Protein AF-A0A0B1SWD9-F1 (afdb_monomer_lite)

Organism: Oesophagostomum dentatum (NCBI:txid61180)

Radius of gyration: 16.49 Å; chains: 1; bounding box: 32×40×42 Å

Structure (mmCIF, N/CA/C/O backbone):
data_AF-A0A0B1SWD9-F1
#
_entry.id   AF-A0A0B1SWD9-F1
#
loop_
_atom_site.group_PDB
_atom_site.id
_atom_site.type_symbol
_atom_site.label_atom_id
_atom_site.label_alt_id
_atom_site.label_comp_id
_atom_site.label_asym_id
_atom_site.label_entity_id
_atom_site.label_seq_id
_atom_site.pdbx_PDB_ins_code
_atom_site.Cartn_x
_atom_site.Cartn_y
_atom_site.Cartn_z
_atom_site.occupancy
_atom_site.B_iso_or_equiv
_atom_site.auth_seq_id
_atom_site.auth_comp_id
_atom_site.auth_asym_id
_atom_site.auth_atom_id
_atom_site.pdbx_PDB_model_num
ATOM 1 N N . MET A 1 1 ? -9.638 11.234 1.337 1.00 44.31 1 MET A N 1
ATOM 2 C CA . MET A 1 1 ? -8.261 11.770 1.473 1.00 44.31 1 MET A CA 1
ATOM 3 C C . MET A 1 1 ? -7.238 10.636 1.515 1.00 44.31 1 MET A C 1
ATOM 5 O O . MET A 1 1 ? -6.329 10.667 0.697 1.00 44.31 1 MET A O 1
ATOM 9 N N . VAL A 1 2 ? -7.447 9.601 2.345 1.00 53.38 2 VAL A N 1
ATOM 10 C CA . VAL A 1 2 ? -6.667 8.339 2.326 1.00 53.38 2 VAL A CA 1
ATOM 11 C C . VAL A 1 2 ? -6.693 7.649 0.950 1.00 53.38 2 VAL A C 1
ATOM 13 O O . VAL A 1 2 ? -5.666 7.173 0.476 1.00 53.38 2 VAL A O 1
ATOM 16 N N . ASP A 1 3 ? -7.839 7.671 0.260 1.00 59.59 3 ASP A N 1
ATOM 17 C CA . ASP A 1 3 ? -8.039 6.846 -0.944 1.00 59.59 3 ASP A CA 1
ATOM 18 C C . ASP A 1 3 ? -7.159 7.164 -2.150 1.00 59.59 3 ASP A C 1
ATOM 20 O O . ASP A 1 3 ? -6.858 6.267 -2.931 1.00 59.59 3 ASP A O 1
ATOM 24 N N . THR A 1 4 ? -6.731 8.414 -2.330 1.00 66.94 4 THR A N 1
ATOM 25 C CA . THR A 1 4 ? -5.945 8.772 -3.522 1.00 66.94 4 THR A CA 1
ATOM 26 C C . THR A 1 4 ? -4.471 8.934 -3.191 1.00 66.94 4 THR A C 1
ATOM 28 O O . THR A 1 4 ? -3.627 8.437 -3.927 1.00 66.94 4 THR A O 1
ATOM 31 N N . HIS A 1 5 ? -4.137 9.611 -2.091 1.00 78.94 5 HIS A N 1
ATOM 32 C CA . HIS A 1 5 ? -2.748 9.949 -1.785 1.00 78.94 5 HIS A CA 1
ATOM 33 C C . HIS A 1 5 ? -1.970 8.732 -1.267 1.00 78.94 5 HIS A C 1
ATOM 35 O O . HIS A 1 5 ? -1.027 8.281 -1.917 1.00 78.94 5 HIS A O 1
ATOM 41 N N . THR A 1 6 ? -2.429 8.139 -0.162 1.00 78.62 6 THR A N 1
ATOM 42 C CA . THR A 1 6 ? -1.805 6.964 0.463 1.00 78.62 6 THR A CA 1
ATOM 43 C C . THR A 1 6 ? -1.752 5.784 -0.497 1.00 78.62 6 THR A C 1
ATOM 45 O O . THR A 1 6 ? -0.726 5.118 -0.619 1.00 78.62 6 THR A O 1
ATOM 48 N N . PHE A 1 7 ? -2.824 5.570 -1.263 1.00 81.81 7 PHE A N 1
ATOM 49 C CA . PHE A 1 7 ? -2.861 4.521 -2.277 1.00 81.81 7 PHE A CA 1
ATOM 50 C C . PHE A 1 7 ? -1.792 4.694 -3.362 1.00 81.81 7 PHE A C 1
ATOM 52 O O . PHE A 1 7 ? -1.118 3.730 -3.728 1.00 81.81 7 PHE A O 1
ATOM 59 N N . LEU A 1 8 ? -1.614 5.908 -3.893 1.00 85.88 8 LEU A N 1
ATOM 60 C CA . LEU A 1 8 ? -0.610 6.158 -4.929 1.00 85.88 8 LEU A CA 1
ATOM 61 C C . LEU A 1 8 ? 0.815 5.991 -4.391 1.00 85.88 8 LEU A C 1
ATOM 63 O O . LEU A 1 8 ? 1.669 5.463 -5.104 1.00 85.88 8 LEU A O 1
ATOM 67 N N . VAL A 1 9 ? 1.054 6.369 -3.135 1.00 87.94 9 VAL A N 1
ATOM 68 C CA . VAL A 1 9 ? 2.338 6.156 -2.455 1.00 87.94 9 VAL A CA 1
ATOM 69 C C . VAL A 1 9 ? 2.598 4.662 -2.243 1.00 87.94 9 VAL A C 1
ATOM 71 O O . VAL A 1 9 ? 3.662 4.175 -2.611 1.00 87.94 9 VAL A O 1
ATOM 74 N N . LEU A 1 10 ? 1.619 3.891 -1.764 1.00 88.62 10 LEU A N 1
ATOM 75 C CA . LEU A 1 10 ? 1.730 2.429 -1.658 1.00 88.62 10 LEU A CA 1
ATOM 76 C C . LEU A 1 10 ? 2.009 1.775 -3.017 1.00 88.62 10 LEU A C 1
ATOM 78 O O . LEU A 1 10 ? 2.848 0.880 -3.132 1.00 88.62 10 LEU A O 1
ATOM 82 N N . ARG A 1 11 ? 1.351 2.252 -4.080 1.00 85.44 11 ARG A N 1
ATOM 83 C CA . ARG A 1 11 ? 1.533 1.736 -5.442 1.00 85.44 11 ARG A CA 1
ATOM 84 C C . ARG A 1 11 ? 2.953 1.948 -5.967 1.00 85.44 11 ARG A C 1
ATOM 86 O O . ARG A 1 11 ? 3.415 1.132 -6.766 1.00 85.44 11 ARG A O 1
ATOM 93 N N . HIS A 1 12 ? 3.639 3.005 -5.530 1.00 89.38 12 HIS A N 1
ATOM 94 C CA . HIS A 1 12 ? 5.054 3.219 -5.835 1.00 89.38 12 HIS A CA 1
ATOM 95 C C . HIS A 1 12 ? 5.903 2.046 -5.331 1.00 89.38 12 HIS A C 1
ATOM 97 O O . HIS A 1 12 ? 6.595 1.409 -6.123 1.00 89.38 12 HIS A O 1
ATOM 103 N N . PHE A 1 13 ? 5.764 1.686 -4.055 1.00 89.44 13 PHE A N 1
ATOM 104 C CA . PHE A 1 13 ? 6.536 0.604 -3.436 1.00 89.44 13 PHE A CA 1
ATOM 105 C C . PHE A 1 13 ? 6.156 -0.785 -3.957 1.00 89.44 13 PHE A C 1
ATOM 107 O O . PHE A 1 13 ? 7.026 -1.607 -4.221 1.00 89.44 13 PHE A O 1
ATOM 114 N N . ILE A 1 14 ? 4.863 -1.048 -4.160 1.00 86.75 14 ILE A N 1
ATOM 115 C CA . ILE A 1 14 ? 4.395 -2.377 -4.584 1.00 86.75 14 ILE A CA 1
ATOM 116 C C . ILE A 1 14 ? 4.703 -2.643 -6.064 1.00 86.75 14 ILE A C 1
ATOM 118 O O . ILE A 1 14 ? 4.946 -3.784 -6.438 1.00 86.75 14 ILE A O 1
ATOM 122 N N . VAL A 1 15 ? 4.665 -1.618 -6.929 1.00 86.12 15 VAL A N 1
ATOM 123 C CA . VAL A 1 15 ? 4.726 -1.822 -8.390 1.00 86.12 15 VAL A CA 1
ATOM 124 C C . VAL A 1 15 ? 5.874 -1.107 -9.079 1.00 86.12 15 VAL A C 1
ATOM 126 O O . VAL A 1 15 ? 6.379 -1.624 -10.068 1.00 86.12 15 VAL A O 1
ATOM 129 N N . VAL A 1 16 ? 6.283 0.086 -8.652 1.00 88.31 16 VAL A N 1
ATOM 130 C CA . VAL A 1 16 ? 7.301 0.852 -9.394 1.00 88.31 16 VAL A CA 1
ATOM 131 C C . VAL A 1 16 ? 8.714 0.389 -9.062 1.00 88.31 16 VAL A C 1
ATOM 133 O O . VAL A 1 16 ? 9.541 0.339 -9.982 1.00 88.31 16 VAL A O 1
ATOM 136 N N . GLU A 1 17 ? 8.980 0.058 -7.795 1.00 86.06 17 GLU A N 1
ATOM 137 C CA . GLU A 1 17 ? 10.292 -0.418 -7.336 1.00 86.06 17 GLU A CA 1
ATOM 138 C C . GLU A 1 17 ? 10.657 -1.764 -7.970 1.00 86.06 17 GLU A C 1
ATOM 140 O O . GLU A 1 17 ? 11.767 -1.896 -8.479 1.00 86.06 17 GLU A O 1
ATOM 145 N N . ASN A 1 18 ? 9.710 -2.710 -8.040 1.00 84.38 18 ASN A N 1
ATOM 146 C CA . ASN A 1 18 ? 9.962 -4.041 -8.594 1.00 84.38 18 ASN A CA 1
ATOM 147 C C . ASN A 1 18 ? 8.880 -4.529 -9.579 1.00 84.38 18 ASN A C 1
ATOM 149 O O . ASN A 1 18 ? 8.284 -5.594 -9.443 1.00 84.38 18 ASN A O 1
ATOM 153 N N . ALA A 1 19 ? 8.613 -3.723 -10.615 1.00 85.75 19 ALA A N 1
ATOM 154 C CA . ALA A 1 19 ? 7.552 -3.994 -11.594 1.00 85.75 19 ALA A CA 1
ATOM 155 C C . ALA A 1 19 ? 7.679 -5.367 -12.274 1.00 85.75 19 ALA A C 1
ATOM 157 O O . ALA A 1 19 ? 6.674 -6.032 -12.513 1.00 85.75 19 ALA A O 1
ATOM 158 N N . GLY A 1 20 ? 8.901 -5.779 -12.622 1.00 84.25 20 GLY A N 1
ATOM 159 C CA . GLY A 1 20 ? 9.139 -7.047 -13.311 1.00 84.25 20 GLY A CA 1
ATOM 160 C C . GLY A 1 20 ? 8.706 -8.242 -12.467 1.00 84.25 20 GLY A C 1
ATOM 161 O O . GLY A 1 20 ? 7.941 -9.076 -12.951 1.00 84.25 20 GLY A O 1
ATOM 162 N N . GLU A 1 21 ? 9.132 -8.291 -11.204 1.00 85.81 21 GLU A N 1
ATOM 163 C CA . GLU A 1 21 ? 8.753 -9.345 -10.258 1.00 85.81 21 GLU A CA 1
ATOM 164 C C . GLU A 1 21 ? 7.260 -9.296 -9.932 1.00 85.81 21 GLU A C 1
ATOM 166 O O . GLU A 1 21 ? 6.582 -10.319 -10.031 1.00 85.81 21 GLU A O 1
ATOM 171 N N . PHE A 1 22 ? 6.711 -8.104 -9.671 1.00 88.50 22 PHE A N 1
ATOM 172 C CA . PHE A 1 22 ? 5.282 -7.930 -9.415 1.00 88.50 22 PHE A CA 1
ATOM 173 C C . PHE A 1 22 ? 4.419 -8.491 -10.555 1.00 88.50 22 PHE A C 1
ATOM 175 O O . PHE A 1 22 ? 3.503 -9.279 -10.323 1.00 88.50 22 PHE A O 1
ATOM 182 N N . PHE A 1 23 ? 4.704 -8.129 -11.809 1.00 88.25 23 PHE A N 1
ATOM 183 C CA . PHE A 1 23 ? 3.909 -8.616 -12.939 1.00 88.25 23 PHE A CA 1
ATOM 184 C C . PHE A 1 23 ? 4.204 -10.072 -13.300 1.00 88.25 23 PHE A C 1
ATOM 186 O O . PHE A 1 23 ? 3.301 -10.762 -13.764 1.00 88.25 23 PHE A O 1
ATOM 193 N N . THR A 1 24 ? 5.412 -10.565 -13.034 1.00 88.62 24 THR A N 1
ATOM 194 C CA . THR A 1 24 ? 5.734 -11.996 -13.131 1.00 88.62 24 THR A CA 1
ATOM 195 C C . THR A 1 24 ? 4.859 -12.814 -12.181 1.00 88.62 24 THR A C 1
ATOM 197 O O . THR A 1 24 ? 4.192 -13.750 -12.621 1.00 88.62 24 THR A O 1
ATOM 200 N N . MET A 1 25 ? 4.768 -12.400 -10.915 1.00 88.88 25 MET A N 1
ATOM 201 C CA . MET A 1 25 ? 3.898 -13.013 -9.907 1.00 88.88 25 MET A CA 1
ATOM 202 C C . MET A 1 25 ? 2.420 -12.961 -10.327 1.00 88.88 25 MET A C 1
ATOM 204 O O . MET A 1 25 ? 1.709 -13.960 -10.217 1.00 88.88 25 MET A O 1
ATOM 208 N N . ILE A 1 26 ? 1.938 -11.826 -10.847 1.00 89.31 26 ILE A N 1
ATOM 209 C CA . ILE A 1 26 ? 0.557 -11.721 -11.352 1.00 89.31 26 ILE A CA 1
ATOM 210 C C . ILE A 1 26 ? 0.312 -12.706 -12.504 1.00 89.31 26 ILE A C 1
ATOM 212 O O . ILE A 1 26 ? -0.694 -13.410 -12.494 1.00 89.31 26 ILE A O 1
ATOM 216 N N . LEU A 1 27 ? 1.224 -12.800 -13.477 1.00 89.56 27 LEU A N 1
ATOM 217 C CA . LEU A 1 27 ? 1.081 -13.718 -14.613 1.00 89.56 27 LEU A CA 1
ATOM 218 C C . LEU A 1 27 ? 1.062 -15.189 -14.175 1.00 89.56 27 LEU A C 1
ATOM 220 O O . LEU A 1 27 ? 0.271 -15.962 -14.715 1.00 89.56 27 LEU A O 1
ATOM 224 N N . GLN A 1 28 ? 1.876 -15.562 -13.183 1.00 87.62 28 GLN A N 1
ATOM 225 C CA . GLN A 1 28 ? 1.864 -16.902 -12.585 1.00 87.62 28 GLN A CA 1
ATOM 226 C C . GLN A 1 28 ? 0.497 -17.227 -11.968 1.00 87.62 28 GLN A C 1
ATOM 228 O O . GLN A 1 28 ? -0.095 -18.254 -12.289 1.00 87.62 28 GLN A O 1
ATOM 233 N N . ASN A 1 29 ? -0.052 -16.319 -11.156 1.00 86.69 29 ASN A N 1
ATOM 234 C CA . ASN A 1 29 ? -1.352 -16.517 -10.503 1.00 86.69 29 ASN A CA 1
ATOM 235 C C . ASN A 1 29 ? -2.541 -16.495 -11.482 1.00 86.69 29 ASN A C 1
ATOM 237 O O . ASN A 1 29 ? -3.599 -17.036 -11.180 1.00 86.69 29 ASN A O 1
ATOM 241 N N . MET A 1 30 ? -2.377 -15.902 -12.668 1.00 87.19 30 MET A N 1
ATOM 242 C CA . MET A 1 30 ? -3.385 -15.913 -13.736 1.00 87.19 30 MET A CA 1
ATOM 243 C C . MET A 1 30 ? -3.316 -17.160 -14.636 1.00 87.19 30 MET A C 1
ATOM 245 O O . MET A 1 30 ? -4.065 -17.241 -15.610 1.00 87.19 30 MET A O 1
ATOM 249 N N . GLY A 1 31 ? -2.429 -18.120 -14.348 1.00 86.19 31 GLY A N 1
ATOM 250 C CA . GLY A 1 31 ? -2.291 -19.356 -15.126 1.00 86.19 31 GLY A CA 1
ATOM 251 C C . GLY A 1 31 ? -1.575 -19.174 -16.469 1.00 86.19 31 GLY A C 1
ATOM 252 O O . GLY A 1 31 ? -1.821 -19.929 -17.410 1.00 86.19 31 GLY A O 1
ATOM 253 N N . CYS A 1 32 ? -0.711 -18.160 -16.598 1.00 87.62 32 CYS A N 1
ATOM 254 C CA . CYS A 1 32 ? 0.116 -17.990 -17.792 1.00 87.62 32 CYS A CA 1
ATOM 255 C C . CYS A 1 32 ? 1.089 -19.183 -17.942 1.00 87.62 32 CYS A C 1
ATOM 257 O O . CYS A 1 32 ? 1.664 -19.610 -16.943 1.00 87.62 32 CYS A O 1
ATOM 259 N N . PRO A 1 33 ? 1.317 -19.721 -19.158 1.00 90.00 33 PRO A N 1
ATOM 260 C CA . PRO A 1 33 ? 2.277 -20.805 -19.360 1.00 90.00 33 PRO A CA 1
ATOM 261 C C . PRO A 1 33 ? 3.692 -20.423 -18.905 1.00 90.00 33 PRO A C 1
ATOM 263 O O . PRO A 1 33 ? 4.212 -19.393 -19.333 1.00 90.00 33 PRO A O 1
ATOM 266 N N . GLU A 1 34 ? 4.344 -21.275 -18.108 1.00 88.56 34 GLU A N 1
ATOM 267 C CA . GLU A 1 34 ? 5.641 -20.986 -17.463 1.00 88.56 34 GLU A CA 1
ATOM 268 C C . GLU A 1 34 ? 6.738 -20.519 -18.429 1.00 88.56 34 GLU A C 1
ATOM 270 O O . GLU A 1 34 ? 7.551 -19.663 -18.088 1.00 88.56 34 GLU A O 1
ATOM 275 N N . TRP A 1 35 ? 6.731 -21.021 -19.664 1.00 89.75 35 TRP A N 1
ATOM 276 C CA . TRP A 1 35 ? 7.715 -20.658 -20.685 1.00 89.75 35 TRP A CA 1
ATOM 277 C C . TRP A 1 35 ? 7.555 -19.226 -21.230 1.00 89.75 35 TRP A C 1
ATOM 279 O O . TRP A 1 35 ? 8.514 -18.664 -21.756 1.00 89.75 35 TRP A O 1
ATOM 289 N N . LEU A 1 36 ? 6.369 -18.616 -21.105 1.00 89.25 36 LEU A N 1
ATOM 290 C CA . LEU A 1 36 ? 6.101 -17.236 -21.539 1.00 89.25 36 LEU A CA 1
ATOM 291 C C . LEU A 1 36 ? 6.413 -16.210 -20.453 1.00 89.25 36 LEU A C 1
ATOM 293 O O . LEU A 1 36 ? 6.830 -15.090 -20.755 1.00 89.25 36 LEU A O 1
ATOM 297 N N . ILE A 1 37 ? 6.230 -16.593 -19.193 1.00 89.12 37 ILE A N 1
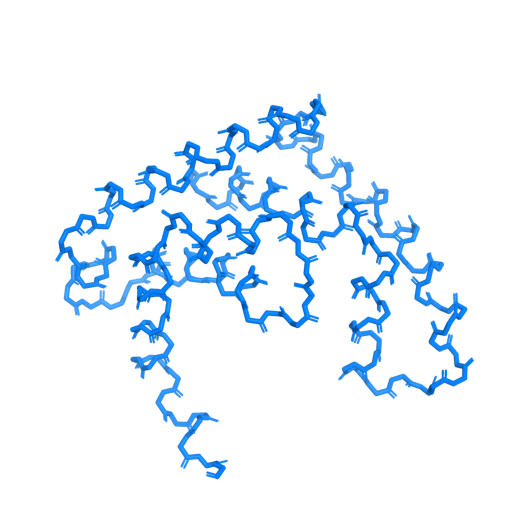ATOM 298 C CA . ILE A 1 37 ? 6.390 -15.738 -18.015 1.00 89.12 37 ILE A CA 1
ATOM 299 C C . ILE A 1 37 ? 7.716 -14.950 -17.995 1.00 89.12 37 ILE A C 1
ATOM 301 O O . ILE A 1 37 ? 7.641 -13.728 -17.836 1.00 89.12 37 ILE A O 1
ATOM 305 N N . PRO A 1 38 ? 8.909 -15.552 -18.208 1.00 87.38 38 PRO A N 1
ATOM 306 C CA . PRO A 1 38 ? 10.176 -14.818 -18.108 1.00 87.38 38 PRO A CA 1
ATOM 307 C C . PRO A 1 38 ? 10.347 -13.732 -19.180 1.00 87.38 38 PRO A C 1
ATOM 309 O O . PRO A 1 38 ? 11.133 -12.806 -18.995 1.00 87.38 38 PRO A O 1
ATOM 312 N N . ILE A 1 39 ? 9.609 -13.815 -20.290 1.00 87.88 39 ILE A N 1
ATOM 313 C CA . ILE A 1 39 ? 9.642 -12.823 -21.372 1.00 87.88 39 ILE A CA 1
ATOM 314 C C . ILE A 1 39 ? 8.526 -11.794 -21.168 1.00 87.88 39 ILE A C 1
ATOM 316 O O . ILE A 1 39 ? 8.755 -10.585 -21.231 1.00 87.88 39 ILE A O 1
ATOM 320 N N . CYS A 1 40 ? 7.306 -12.261 -20.902 1.00 88.12 40 CYS A N 1
ATOM 321 C CA . CYS A 1 40 ? 6.134 -11.406 -20.772 1.00 88.12 40 CYS A CA 1
ATOM 322 C C . CYS A 1 40 ? 6.172 -10.537 -19.509 1.00 88.12 40 CYS A C 1
ATOM 324 O O . CYS A 1 40 ? 5.797 -9.368 -19.586 1.00 88.12 40 CYS A O 1
ATOM 326 N N . GLY A 1 41 ? 6.644 -11.062 -18.374 1.00 87.94 41 GLY A N 1
ATOM 327 C CA . GLY A 1 41 ? 6.693 -10.349 -17.093 1.00 87.94 41 GLY A CA 1
ATOM 328 C C . GLY A 1 41 ? 7.460 -9.023 -17.169 1.00 87.94 41 GLY A C 1
ATOM 329 O O . GLY A 1 41 ? 6.862 -7.971 -16.926 1.00 87.94 41 GLY A O 1
ATOM 330 N N . PRO A 1 42 ? 8.740 -9.020 -17.590 1.00 87.75 42 PRO A N 1
ATOM 331 C CA . PRO A 1 42 ? 9.523 -7.793 -17.739 1.00 87.75 42 PRO A CA 1
ATOM 332 C C . PRO A 1 42 ? 8.937 -6.806 -18.758 1.00 87.75 42 PRO A C 1
ATOM 334 O O . PRO A 1 42 ? 8.924 -5.600 -18.508 1.00 87.75 42 PRO A O 1
ATOM 337 N N . VAL A 1 43 ? 8.409 -7.294 -19.889 1.00 89.69 43 VAL A N 1
ATOM 338 C CA . VAL A 1 43 ? 7.824 -6.442 -20.942 1.00 89.69 43 VAL A CA 1
ATOM 339 C C . VAL A 1 43 ? 6.551 -5.754 -20.449 1.00 89.69 43 VAL A C 1
ATOM 341 O O . VAL A 1 43 ? 6.413 -4.533 -20.564 1.00 89.69 43 VAL A O 1
ATOM 344 N N . VAL A 1 44 ? 5.628 -6.517 -19.860 1.00 88.94 44 VAL A N 1
ATOM 345 C CA . VAL A 1 44 ? 4.397 -5.984 -19.263 1.00 88.94 44 VAL A CA 1
ATOM 346 C C . VAL A 1 44 ? 4.742 -5.033 -18.120 1.00 88.94 44 VAL A C 1
ATOM 348 O O . VAL A 1 44 ? 4.191 -3.930 -18.055 1.00 88.94 44 VAL A O 1
ATOM 351 N N . GLY A 1 45 ? 5.702 -5.412 -17.275 1.00 89.44 45 GLY A N 1
ATOM 352 C CA . GLY A 1 45 ? 6.200 -4.583 -16.187 1.00 89.44 45 GLY A CA 1
ATOM 353 C C . GLY A 1 45 ? 6.723 -3.239 -16.670 1.00 89.44 45 GLY A C 1
ATOM 354 O O . GLY A 1 45 ? 6.297 -2.208 -16.156 1.00 89.44 45 GLY A O 1
ATOM 355 N N . PHE A 1 46 ? 7.551 -3.211 -17.713 1.00 88.75 46 PHE A N 1
ATOM 356 C CA . PHE A 1 46 ? 8.058 -1.971 -18.299 1.00 88.75 46 PHE A CA 1
ATOM 357 C C . PHE A 1 46 ? 6.928 -1.056 -18.806 1.00 88.75 46 PHE A C 1
ATOM 359 O O . PHE A 1 46 ? 6.881 0.131 -18.464 1.00 88.75 46 PHE A O 1
ATOM 366 N N . LEU A 1 47 ? 5.978 -1.605 -19.572 1.00 89.38 47 LEU A N 1
ATOM 367 C CA . LEU A 1 47 ? 4.865 -0.839 -20.146 1.00 89.38 47 LEU A CA 1
ATOM 368 C C . LEU A 1 47 ? 3.916 -0.285 -19.073 1.00 89.38 47 LEU A C 1
ATOM 370 O O . LEU A 1 47 ? 3.465 0.863 -19.162 1.00 89.38 47 LEU A O 1
ATOM 374 N N . LEU A 1 48 ? 3.593 -1.087 -18.056 1.00 90.31 48 LEU A N 1
ATOM 375 C CA . LEU A 1 48 ? 2.668 -0.693 -16.993 1.00 90.31 48 LEU A CA 1
ATOM 376 C C . LEU A 1 48 ? 3.333 0.207 -15.951 1.00 90.31 48 LEU A C 1
ATOM 378 O O . LEU A 1 48 ? 2.679 1.138 -15.474 1.00 90.31 48 LEU A O 1
ATOM 382 N N . ARG A 1 49 ? 4.631 0.031 -15.676 1.00 91.06 49 ARG A N 1
ATOM 383 C CA . ARG A 1 49 ? 5.410 0.911 -14.792 1.00 91.06 49 ARG A CA 1
ATOM 384 C C . ARG A 1 49 ? 5.299 2.369 -15.220 1.00 91.06 49 ARG A C 1
ATOM 386 O O . ARG A 1 49 ? 4.985 3.222 -14.396 1.00 91.06 49 ARG A O 1
ATOM 393 N N . GLY A 1 50 ? 5.459 2.664 -16.512 1.00 89.94 50 GLY A N 1
ATOM 394 C CA . GLY A 1 50 ? 5.324 4.031 -17.029 1.00 89.94 50 GLY A CA 1
ATOM 395 C C . GLY A 1 50 ? 3.932 4.638 -16.802 1.00 89.94 50 GLY A C 1
ATOM 396 O O . GLY A 1 50 ? 3.813 5.821 -16.482 1.00 89.94 50 GLY A O 1
ATOM 397 N N . LYS A 1 51 ? 2.864 3.836 -16.914 1.00 90.69 51 LYS A N 1
ATOM 398 C CA . LYS A 1 51 ? 1.488 4.287 -16.632 1.00 90.69 51 LYS A CA 1
ATOM 399 C C . LYS A 1 51 ? 1.268 4.552 -15.143 1.00 90.69 51 LYS A C 1
ATOM 401 O O . LYS A 1 51 ? 0.613 5.532 -14.796 1.00 90.69 51 LYS A O 1
ATOM 406 N N . VAL A 1 52 ? 1.816 3.700 -14.280 1.00 89.94 52 VAL A N 1
ATOM 407 C CA . VAL A 1 52 ? 1.733 3.860 -12.823 1.00 89.94 52 VAL A CA 1
ATOM 408 C C . VAL A 1 52 ? 2.490 5.111 -12.379 1.00 89.94 52 VAL A C 1
ATOM 410 O O . VAL A 1 52 ? 1.902 5.942 -11.695 1.00 89.94 52 VAL A O 1
ATOM 413 N N . ILE A 1 53 ? 3.720 5.320 -12.861 1.00 90.69 53 ILE A N 1
ATOM 414 C CA . ILE A 1 53 ? 4.504 6.537 -12.586 1.00 90.69 53 ILE A CA 1
ATOM 415 C C . ILE A 1 53 ? 3.737 7.792 -13.010 1.00 90.69 53 ILE A C 1
ATOM 417 O O . ILE A 1 53 ? 3.671 8.747 -12.245 1.00 90.69 53 ILE A O 1
ATOM 421 N N . LYS A 1 54 ? 3.104 7.795 -14.191 1.00 92.12 54 LYS A N 1
ATOM 422 C CA . LYS A 1 54 ? 2.280 8.933 -14.637 1.00 92.12 54 LYS A CA 1
ATOM 423 C C . LYS A 1 54 ? 1.119 9.228 -13.685 1.00 92.12 54 LYS A C 1
ATOM 425 O O . LYS A 1 54 ? 0.830 10.394 -13.435 1.00 92.12 54 LYS A O 1
ATOM 430 N N . ARG A 1 55 ? 0.458 8.197 -13.148 1.00 89.62 55 ARG A N 1
ATOM 431 C CA . ARG A 1 55 ? -0.622 8.375 -12.162 1.00 89.62 55 ARG A CA 1
ATOM 432 C C . ARG A 1 55 ? -0.103 8.902 -10.828 1.00 89.62 55 ARG A C 1
ATOM 434 O O . ARG A 1 55 ? -0.717 9.804 -10.274 1.00 89.62 55 ARG A O 1
ATOM 441 N N . ILE A 1 56 ? 1.027 8.381 -10.352 1.00 89.50 56 ILE A N 1
ATOM 442 C CA . ILE A 1 56 ? 1.693 8.867 -9.136 1.00 89.50 56 ILE A CA 1
ATOM 443 C C . ILE A 1 56 ? 2.072 10.341 -9.313 1.00 89.50 56 ILE A C 1
ATOM 445 O O . ILE A 1 56 ? 1.673 11.173 -8.507 1.00 89.50 56 ILE A O 1
ATOM 449 N N . ALA A 1 57 ? 2.731 10.687 -10.421 1.00 90.50 57 ALA A N 1
ATOM 450 C CA . ALA A 1 57 ? 3.114 12.059 -10.742 1.00 90.50 57 ALA A CA 1
ATOM 451 C C . ALA A 1 57 ? 1.918 13.023 -10.738 1.00 90.50 57 ALA A C 1
ATOM 453 O O . ALA A 1 57 ? 2.024 14.124 -10.210 1.00 90.50 57 ALA A O 1
ATOM 454 N N . ALA A 1 58 ? 0.782 12.606 -11.303 1.00 90.00 58 ALA A N 1
ATOM 455 C CA . ALA A 1 58 ? -0.421 13.430 -11.369 1.00 90.00 58 ALA A CA 1
ATOM 456 C C . ALA A 1 58 ? -1.131 13.600 -10.014 1.00 90.00 58 ALA A C 1
ATOM 458 O O . ALA A 1 58 ? -1.801 14.609 -9.817 1.00 90.00 58 ALA A O 1
ATOM 459 N N . GLY A 1 59 ? -1.028 12.622 -9.109 1.00 86.44 59 GLY A N 1
ATOM 460 C CA . GLY A 1 59 ? -1.743 12.647 -7.830 1.00 86.44 59 GLY A CA 1
ATOM 461 C C . GLY A 1 59 ? -0.923 13.158 -6.647 1.00 86.44 59 GLY A C 1
ATOM 462 O O . GLY A 1 59 ? -1.461 13.873 -5.809 1.00 86.44 59 GLY A O 1
ATOM 463 N N . VAL A 1 60 ? 0.360 12.796 -6.571 1.00 87.94 60 VAL A N 1
ATOM 464 C CA . VAL A 1 60 ? 1.240 13.101 -5.424 1.00 87.94 60 VAL A CA 1
ATOM 465 C C . VAL A 1 60 ? 2.556 13.774 -5.828 1.00 87.94 60 VAL A C 1
ATOM 467 O O . VAL A 1 60 ? 3.369 14.112 -4.974 1.00 87.94 60 VAL A O 1
ATOM 470 N N . GLY A 1 61 ? 2.778 13.989 -7.129 1.00 89.44 61 GLY A N 1
ATOM 471 C CA . GLY A 1 61 ? 4.038 14.514 -7.651 1.00 89.44 61 GLY A CA 1
ATOM 472 C C . GLY A 1 61 ? 5.143 13.458 -7.733 1.00 89.44 61 GLY A C 1
ATOM 473 O O . GLY A 1 61 ? 5.053 12.371 -7.158 1.00 89.44 61 GLY A O 1
ATOM 474 N N . LEU A 1 62 ? 6.193 13.771 -8.498 1.00 90.25 62 LEU A N 1
ATOM 475 C CA . LEU A 1 62 ? 7.417 12.968 -8.545 1.00 90.25 62 LEU A CA 1
ATOM 476 C C . LEU A 1 62 ? 8.377 13.444 -7.460 1.00 90.25 62 LEU A C 1
ATOM 478 O O . LEU A 1 62 ? 8.732 14.620 -7.417 1.00 90.25 62 LEU A O 1
ATOM 482 N N . MET A 1 63 ? 8.794 12.522 -6.601 1.00 89.50 63 MET A N 1
ATOM 483 C CA . MET A 1 63 ? 9.665 12.797 -5.462 1.00 89.50 63 MET A CA 1
ATOM 484 C C . MET A 1 63 ? 10.785 11.756 -5.370 1.00 89.50 63 MET A C 1
ATOM 486 O O . MET A 1 63 ? 10.811 10.781 -6.124 1.00 89.50 63 MET A O 1
ATOM 490 N N . SER A 1 64 ? 11.731 11.972 -4.456 1.00 90.81 64 SER A N 1
ATOM 491 C CA . SER A 1 64 ? 12.715 10.952 -4.093 1.00 90.81 64 SER A CA 1
ATOM 492 C C . SER A 1 64 ? 12.050 9.785 -3.357 1.00 90.81 64 SER A C 1
ATOM 494 O O . SER A 1 64 ? 10.972 9.928 -2.770 1.00 90.81 64 SER A O 1
ATOM 496 N N . ASN A 1 65 ? 12.711 8.624 -3.352 1.00 89.88 65 ASN A N 1
ATOM 497 C CA . ASN A 1 65 ? 12.232 7.464 -2.601 1.00 89.88 65 ASN A CA 1
ATOM 498 C C . ASN A 1 65 ? 12.123 7.776 -1.105 1.00 89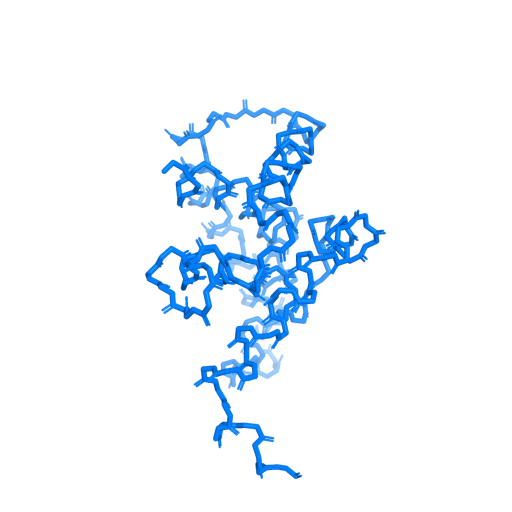.88 65 ASN A C 1
ATOM 500 O O . ASN A 1 65 ? 11.147 7.390 -0.475 1.00 89.88 65 ASN A O 1
ATOM 504 N N . GLU A 1 66 ? 13.070 8.520 -0.543 1.00 92.31 66 GLU A N 1
ATOM 505 C CA . GLU A 1 66 ? 13.084 8.931 0.861 1.00 92.31 66 GLU A CA 1
ATOM 506 C C . GLU A 1 66 ? 11.833 9.736 1.227 1.00 92.31 66 GLU A C 1
ATOM 508 O O . GLU A 1 66 ? 11.200 9.447 2.242 1.00 92.31 66 GLU A O 1
ATOM 513 N N . ASN A 1 67 ? 11.417 10.668 0.365 1.00 92.50 67 ASN A N 1
ATOM 514 C CA . ASN A 1 67 ? 10.202 11.453 0.577 1.00 92.50 67 ASN A CA 1
ATOM 515 C C . ASN A 1 67 ? 8.948 10.571 0.515 1.00 92.50 67 ASN A C 1
ATOM 517 O O . ASN A 1 67 ? 8.059 10.714 1.352 1.00 92.50 67 ASN A O 1
ATOM 521 N N . TYR A 1 68 ? 8.879 9.621 -0.428 1.00 93.00 68 TYR A N 1
ATOM 522 C CA . TYR A 1 68 ? 7.781 8.648 -0.458 1.00 93.00 68 TYR A CA 1
ATOM 523 C C . TYR A 1 68 ? 7.736 7.798 0.818 1.00 93.00 68 TYR A C 1
ATOM 525 O O . TYR A 1 68 ? 6.649 7.519 1.320 1.00 93.00 68 TYR A O 1
ATOM 533 N N . ARG A 1 69 ? 8.894 7.411 1.371 1.00 94.25 69 ARG A N 1
ATOM 534 C CA . ARG A 1 69 ? 8.970 6.643 2.625 1.00 94.25 69 ARG A CA 1
ATOM 535 C C . ARG A 1 69 ? 8.490 7.466 3.814 1.00 94.25 69 ARG A C 1
ATOM 537 O O . ARG A 1 69 ? 7.768 6.946 4.657 1.00 94.25 69 ARG A O 1
ATOM 544 N N . GLU A 1 70 ? 8.872 8.740 3.887 1.00 93.75 70 GLU A N 1
ATOM 545 C CA . GLU A 1 70 ? 8.412 9.651 4.940 1.00 93.75 70 GLU A CA 1
ATOM 546 C C . GLU A 1 70 ? 6.896 9.860 4.881 1.00 93.75 70 GLU A C 1
ATOM 548 O O . GLU A 1 70 ? 6.225 9.775 5.907 1.00 93.75 70 GLU A O 1
ATOM 553 N N . ILE A 1 71 ? 6.348 10.082 3.686 1.00 92.44 71 ILE A N 1
ATOM 554 C CA . ILE A 1 71 ? 4.902 10.207 3.484 1.00 92.44 71 ILE A CA 1
ATOM 555 C C . ILE A 1 71 ? 4.185 8.928 3.909 1.00 92.44 71 ILE A C 1
ATOM 557 O O . ILE A 1 71 ? 3.199 9.003 4.635 1.00 92.44 71 ILE A O 1
ATOM 561 N N . LEU A 1 72 ? 4.692 7.762 3.502 1.00 93.69 72 LEU A N 1
ATOM 562 C CA . LEU A 1 72 ? 4.080 6.489 3.862 1.00 93.69 72 LEU A CA 1
ATOM 563 C C . LEU A 1 72 ? 4.036 6.283 5.382 1.00 93.69 72 LEU A C 1
ATOM 565 O O . LEU A 1 72 ? 3.005 5.874 5.907 1.00 93.69 72 LEU A O 1
ATOM 569 N N . ARG A 1 73 ? 5.127 6.605 6.088 1.00 95.19 73 ARG A N 1
ATOM 570 C CA . ARG A 1 73 ? 5.162 6.563 7.558 1.00 95.19 73 ARG A CA 1
ATOM 571 C C . ARG A 1 73 ? 4.124 7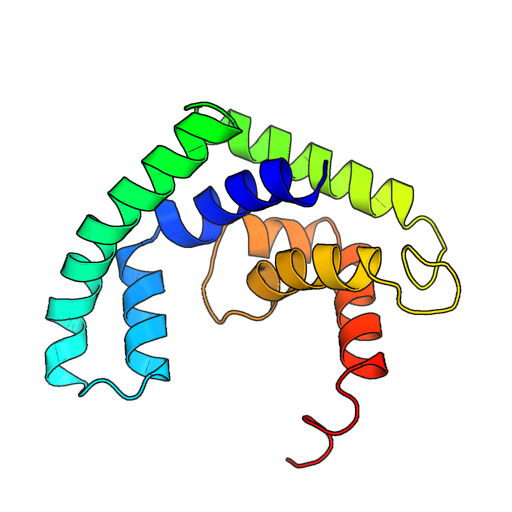.492 8.173 1.00 95.19 73 ARG A C 1
ATOM 573 O O . ARG A 1 73 ? 3.344 7.040 8.995 1.00 95.19 73 ARG A O 1
ATOM 580 N N . LYS A 1 74 ? 4.046 8.746 7.717 1.00 94.50 74 LYS A N 1
ATOM 581 C CA . LYS A 1 74 ? 3.042 9.708 8.207 1.00 94.50 74 LYS A CA 1
ATOM 582 C C . LYS A 1 74 ? 1.613 9.217 7.990 1.00 94.50 74 LYS A C 1
ATOM 584 O O . LYS A 1 74 ? 0.773 9.383 8.869 1.00 94.50 74 LYS A O 1
ATOM 589 N N . ASP A 1 75 ? 1.341 8.608 6.839 1.00 93.75 75 ASP A N 1
ATOM 590 C CA . ASP A 1 75 ? 0.027 8.043 6.538 1.00 93.75 75 ASP A CA 1
ATOM 591 C C . ASP A 1 75 ? -0.291 6.854 7.461 1.00 93.75 75 ASP A C 1
ATOM 593 O O . ASP A 1 75 ? -1.406 6.759 7.975 1.00 93.75 75 ASP A O 1
ATOM 597 N N . PHE A 1 76 ? 0.677 5.974 7.731 1.00 95.06 76 PHE A N 1
ATOM 598 C CA . PHE A 1 76 ? 0.508 4.870 8.681 1.00 95.06 76 PHE A CA 1
ATOM 599 C C . PHE A 1 76 ? 0.368 5.346 10.131 1.00 95.06 76 PHE A C 1
ATOM 601 O O . PHE A 1 76 ? -0.513 4.851 10.832 1.00 95.06 76 PHE A O 1
ATOM 608 N N . ASP A 1 77 ? 1.143 6.343 10.560 1.00 95.50 77 ASP A N 1
ATOM 609 C CA . ASP A 1 77 ? 1.002 6.980 11.874 1.00 95.50 77 ASP A CA 1
ATOM 610 C C . ASP A 1 77 ? -0.407 7.565 12.033 1.00 95.50 77 ASP A C 1
ATOM 612 O O . ASP A 1 77 ? -1.063 7.368 13.058 1.00 95.50 77 ASP A O 1
ATOM 616 N N . ALA A 1 78 ? -0.913 8.244 10.999 1.00 94.06 78 ALA A N 1
ATOM 617 C CA . ALA A 1 78 ? -2.255 8.812 11.000 1.00 94.06 78 ALA A CA 1
ATOM 618 C C . ALA A 1 78 ? -3.336 7.724 11.056 1.00 94.06 78 ALA A C 1
ATOM 620 O O . ALA A 1 78 ? -4.272 7.846 11.842 1.00 94.06 78 ALA A O 1
ATOM 621 N N . LEU A 1 79 ? -3.211 6.651 10.268 1.00 94.31 79 LEU A N 1
ATOM 622 C CA . LEU A 1 79 ? -4.144 5.520 10.311 1.00 94.31 79 LEU A CA 1
ATOM 623 C C . LEU A 1 79 ? -4.144 4.836 11.679 1.00 94.31 79 LEU A C 1
ATOM 625 O O . LEU A 1 79 ? -5.213 4.551 12.207 1.00 94.31 79 LEU A O 1
ATOM 629 N N . GLN A 1 80 ? -2.972 4.607 12.269 1.00 94.62 80 GLN A N 1
ATOM 630 C CA . GLN A 1 80 ? -2.857 4.013 13.598 1.00 94.62 80 GLN A CA 1
ATOM 631 C C . GLN A 1 80 ? -3.466 4.926 14.668 1.00 94.62 80 GLN A C 1
ATOM 633 O O . GLN A 1 80 ? -4.220 4.454 15.512 1.00 94.62 80 GLN A O 1
ATOM 638 N N . THR A 1 81 ? -3.210 6.233 14.590 1.00 94.19 81 THR A N 1
ATOM 639 C CA . THR A 1 81 ? -3.794 7.227 15.504 1.00 94.19 81 THR A CA 1
ATOM 640 C C . THR A 1 81 ? -5.315 7.303 15.372 1.00 94.19 81 THR A C 1
ATOM 642 O O . THR A 1 81 ? -6.010 7.451 16.369 1.00 94.19 81 THR A O 1
ATOM 645 N N . LEU A 1 82 ? -5.846 7.218 14.149 1.00 92.56 82 LEU A N 1
ATOM 646 C CA . LEU A 1 82 ? -7.288 7.248 13.893 1.00 92.56 82 LEU A CA 1
ATOM 647 C C . LEU A 1 82 ? -7.986 5.960 14.334 1.00 92.56 82 LEU A C 1
ATOM 649 O O . LEU A 1 82 ? -9.132 6.017 14.775 1.00 92.56 82 LEU A O 1
ATOM 653 N N . LEU A 1 83 ? -7.312 4.817 14.193 1.00 94.06 83 LEU A N 1
ATOM 654 C CA . LEU A 1 83 ? -7.798 3.538 14.698 1.00 94.06 83 LEU A CA 1
ATOM 655 C C . LEU A 1 83 ? -7.820 3.539 16.234 1.00 94.06 83 LEU A C 1
ATOM 657 O O . LEU A 1 83 ? -8.787 3.065 16.823 1.00 94.06 83 LEU A O 1
ATOM 661 N N . ASP A 1 84 ? -6.791 4.110 16.868 1.00 89.31 84 ASP A N 1
ATOM 662 C CA . ASP A 1 84 ? -6.645 4.212 18.323 1.00 89.31 84 ASP A CA 1
ATOM 663 C C . ASP A 1 84 ? -6.908 2.857 19.017 1.00 89.31 84 ASP A C 1
ATOM 665 O O . ASP A 1 84 ? -6.268 1.857 18.685 1.00 89.31 84 ASP A O 1
ATOM 669 N N . GLN A 1 85 ? -7.865 2.796 19.950 1.00 84.69 85 GLN A N 1
ATOM 670 C CA . GLN A 1 85 ? -8.300 1.567 20.619 1.00 84.69 85 GLN A CA 1
ATOM 671 C C . GLN A 1 85 ? -9.568 0.960 20.002 1.00 84.69 85 GLN A C 1
ATOM 673 O O . GLN A 1 85 ? -10.162 0.043 20.572 1.00 84.69 85 GLN A O 1
ATOM 678 N N . GLN A 1 86 ? -10.020 1.473 18.857 1.00 90.25 86 GLN A N 1
ATOM 679 C CA . GLN A 1 86 ? -11.231 0.990 18.207 1.00 90.25 86 GLN A CA 1
ATOM 680 C C . GLN A 1 86 ? -10.976 -0.329 17.478 1.00 90.25 86 GLN A C 1
ATOM 682 O O . GLN A 1 86 ? -9.897 -0.600 16.942 1.00 90.25 86 GLN A O 1
ATOM 687 N N . LYS A 1 87 ? -12.014 -1.166 17.418 1.00 91.56 87 LYS A N 1
ATOM 688 C CA . LYS A 1 87 ? -11.956 -2.439 16.696 1.00 91.56 87 LYS A CA 1
ATOM 689 C C . LYS A 1 87 ? -11.788 -2.214 15.188 1.00 91.56 87 LYS A C 1
ATOM 691 O O . LYS A 1 87 ? -10.952 -2.883 14.570 1.00 91.56 87 LYS A O 1
ATOM 696 N N . PHE A 1 88 ? -12.551 -1.264 14.649 1.00 94.06 88 PHE A N 1
ATOM 697 C CA . PHE A 1 88 ? -12.578 -0.802 13.261 1.00 94.06 88 PHE A CA 1
ATOM 698 C C . PHE A 1 88 ? -12.593 0.735 13.224 1.00 94.06 88 PHE A C 1
ATOM 700 O O . PHE A 1 88 ? -12.943 1.369 14.217 1.00 94.06 88 PHE A O 1
ATOM 707 N N . PHE A 1 89 ? -12.302 1.355 12.079 1.00 91.19 89 PHE A N 1
ATOM 708 C CA . PHE A 1 89 ? -12.500 2.800 11.889 1.00 91.19 89 PHE A CA 1
ATOM 709 C C . PHE A 1 89 ? -13.976 3.206 12.020 1.00 91.19 89 PHE A C 1
ATOM 711 O O . PHE A 1 89 ? -14.280 4.354 12.338 1.00 91.19 89 PHE A O 1
ATOM 718 N N . GLY A 1 90 ? -14.898 2.268 11.787 1.00 87.31 90 GLY A N 1
ATOM 719 C CA . GLY A 1 90 ? -16.325 2.405 12.074 1.00 87.31 90 GLY A CA 1
ATOM 720 C C . GLY A 1 90 ? -16.741 2.157 13.531 1.00 87.31 90 GLY A C 1
ATOM 721 O O . GLY A 1 90 ? -17.940 2.076 13.805 1.00 87.31 90 GLY A O 1
ATOM 722 N N . GLY A 1 91 ? -15.797 1.988 14.460 1.00 89.69 91 GLY A N 1
ATOM 723 C CA . GLY A 1 91 ? -16.065 1.579 15.838 1.00 89.69 91 GLY A CA 1
ATOM 724 C C . GLY A 1 91 ? -16.282 0.068 15.948 1.00 89.69 91 GLY A C 1
ATOM 725 O O . GLY A 1 91 ? -15.344 -0.710 15.780 1.00 89.69 91 GLY A O 1
ATOM 726 N N . GLU A 1 92 ? -17.516 -0.358 16.236 1.00 90.12 92 GLU A N 1
ATOM 727 C CA . GLU A 1 92 ? -17.865 -1.773 16.480 1.00 90.12 92 GLU A CA 1
ATOM 728 C C . GLU A 1 92 ? -18.160 -2.579 15.206 1.00 90.12 92 GLU A C 1
ATOM 730 O O . GLU A 1 92 ? -18.056 -3.811 15.194 1.00 90.12 92 GLU A O 1
ATOM 735 N N . HIS A 1 93 ? -18.522 -1.898 14.118 1.00 89.12 93 HIS A N 1
ATOM 736 C CA . HIS A 1 93 ? -18.909 -2.519 12.854 1.00 89.12 93 HIS A CA 1
ATOM 737 C C . HIS A 1 93 ? -18.010 -2.058 11.711 1.00 89.12 93 HIS A C 1
ATOM 739 O O . HIS A 1 93 ? -17.562 -0.915 11.677 1.00 89.12 93 HIS A O 1
ATOM 745 N N . VAL A 1 94 ? -17.791 -2.954 10.748 1.00 92.69 94 VAL A N 1
ATOM 746 C CA . VAL A 1 94 ? -17.082 -2.638 9.505 1.00 92.69 94 VAL A CA 1
ATOM 747 C C . VAL A 1 94 ? -17.921 -1.655 8.687 1.00 92.69 94 VAL A C 1
ATOM 749 O O . VAL A 1 94 ? -19.103 -1.892 8.432 1.00 92.69 94 VAL A O 1
ATOM 752 N N . THR A 1 95 ? -17.302 -0.562 8.255 1.00 92.62 95 THR A N 1
ATOM 753 C CA . THR A 1 95 ? -17.916 0.469 7.411 1.00 92.62 95 THR A CA 1
ATOM 754 C C . THR A 1 95 ? -17.260 0.536 6.034 1.00 92.62 95 THR A C 1
ATOM 756 O O . THR A 1 95 ? -16.264 -0.126 5.753 1.00 92.62 95 THR A O 1
ATOM 759 N N . THR A 1 96 ? -17.787 1.381 5.147 1.00 90.25 96 THR A N 1
ATOM 760 C CA . THR A 1 96 ? -17.158 1.647 3.844 1.00 90.25 96 THR A CA 1
ATOM 761 C C . THR A 1 96 ? -15.741 2.200 3.978 1.00 90.25 96 THR A C 1
ATOM 763 O O . THR A 1 96 ? -14.894 1.903 3.140 1.00 90.25 96 THR A O 1
ATOM 766 N N . THR A 1 97 ? -15.471 2.972 5.036 1.00 90.88 97 THR A N 1
ATOM 767 C CA . THR A 1 97 ? -14.123 3.464 5.346 1.00 90.88 97 THR A CA 1
ATOM 768 C C . THR A 1 97 ? -13.179 2.299 5.610 1.00 90.88 97 THR A C 1
ATOM 770 O O . THR A 1 97 ? -12.081 2.263 5.057 1.00 90.88 97 THR A O 1
ATOM 773 N N . ASP A 1 98 ? -13.632 1.314 6.390 1.00 92.94 98 ASP A N 1
ATOM 774 C CA . ASP A 1 98 ? -12.851 0.117 6.679 1.00 92.94 98 ASP A CA 1
ATOM 775 C C . ASP A 1 98 ? -12.554 -0.674 5.410 1.00 92.94 98 ASP A C 1
ATOM 777 O O . ASP A 1 98 ? -11.413 -1.075 5.206 1.00 92.94 98 ASP A O 1
ATOM 781 N N . CYS A 1 99 ? -13.536 -0.829 4.514 1.00 91.69 99 CYS A N 1
ATOM 782 C CA . CYS A 1 99 ? -13.343 -1.502 3.228 1.00 91.69 99 CYS A CA 1
ATOM 783 C C . CYS A 1 99 ? -12.244 -0.842 2.383 1.00 91.69 99 CYS A C 1
ATOM 785 O O . CYS A 1 99 ? -11.399 -1.542 1.824 1.00 91.69 99 CYS A O 1
ATOM 787 N N . SER A 1 100 ? -12.227 0.492 2.302 1.00 90.81 100 SER A N 1
ATOM 788 C CA . SER A 1 100 ? -11.196 1.223 1.560 1.00 90.81 100 SER A CA 1
ATOM 789 C C . SER A 1 100 ? -9.811 1.080 2.196 1.00 90.81 100 SER A C 1
ATOM 791 O O . SER A 1 100 ? -8.845 0.739 1.511 1.00 90.81 100 SER A O 1
ATOM 793 N N . VAL A 1 101 ? -9.698 1.306 3.510 1.00 92.62 101 VAL A N 1
ATOM 794 C CA . VAL A 1 101 ? -8.413 1.201 4.222 1.00 92.62 101 VAL A CA 1
ATOM 795 C C . VAL A 1 101 ? -7.892 -0.234 4.174 1.00 92.62 101 VAL A C 1
ATOM 797 O O . VAL A 1 101 ? -6.730 -0.458 3.836 1.00 92.62 101 VAL A O 1
ATOM 800 N N . PHE A 1 102 ? -8.764 -1.209 4.435 1.00 93.62 102 PHE A N 1
ATOM 801 C CA . PHE A 1 102 ? -8.449 -2.627 4.328 1.00 93.62 102 PHE A CA 1
ATOM 802 C C . PHE A 1 102 ? -7.980 -2.979 2.922 1.00 93.62 102 PHE A C 1
ATOM 804 O O . PHE A 1 102 ? -6.934 -3.593 2.794 1.00 93.62 102 PHE A O 1
ATOM 811 N N . GLY A 1 103 ? -8.669 -2.547 1.861 1.00 91.50 103 GLY A N 1
ATOM 812 C CA . GLY A 1 103 ? -8.256 -2.835 0.485 1.00 91.50 103 GLY A CA 1
ATOM 813 C C . GLY A 1 103 ? -6.812 -2.411 0.193 1.00 91.50 103 GLY A C 1
ATOM 814 O O . GLY A 1 103 ? -6.047 -3.168 -0.412 1.00 91.50 103 GLY A O 1
ATOM 815 N N . HIS A 1 104 ? -6.398 -1.239 0.678 1.00 91.38 104 HIS A N 1
ATOM 816 C CA . HIS A 1 104 ? -5.029 -0.747 0.513 1.00 91.38 104 HIS A CA 1
ATOM 817 C C . HIS A 1 104 ? -4.006 -1.522 1.354 1.00 91.38 104 HIS A C 1
ATOM 819 O O . HIS A 1 104 ? -2.969 -1.948 0.833 1.00 91.38 104 HIS A O 1
ATOM 825 N N . LEU A 1 105 ? -4.291 -1.737 2.639 1.00 93.94 105 LEU A N 1
ATOM 826 C CA . LEU A 1 105 ? -3.377 -2.437 3.543 1.00 93.94 105 LEU A CA 1
ATOM 827 C C . LEU A 1 105 ? -3.278 -3.932 3.208 1.00 93.94 105 LEU A C 1
ATOM 829 O O . LEU A 1 105 ? -2.177 -4.462 3.118 1.00 93.94 105 LEU A O 1
ATOM 833 N N . ALA A 1 106 ? -4.394 -4.592 2.906 1.00 92.31 106 ALA A N 1
ATOM 834 C CA . ALA A 1 106 ? -4.460 -5.989 2.479 1.00 92.31 106 ALA A CA 1
ATOM 835 C C . ALA A 1 106 ? -3.672 -6.238 1.187 1.00 92.31 106 ALA A C 1
ATOM 837 O O . ALA A 1 106 ? -2.923 -7.208 1.104 1.00 92.31 106 ALA A O 1
ATOM 838 N N . THR A 1 107 ? -3.773 -5.337 0.201 1.00 89.94 107 THR A N 1
ATOM 839 C CA . THR A 1 107 ? -2.958 -5.402 -1.030 1.00 89.94 107 THR A CA 1
ATOM 840 C C . THR A 1 107 ? -1.463 -5.352 -0.705 1.00 89.94 107 THR A C 1
ATOM 842 O O . THR A 1 107 ? -0.661 -6.000 -1.369 1.00 89.94 107 THR A O 1
ATOM 845 N N . THR A 1 108 ? -1.082 -4.603 0.328 1.00 92.25 108 THR A N 1
ATOM 846 C CA . THR A 1 108 ? 0.311 -4.489 0.779 1.00 92.25 108 THR A CA 1
ATOM 847 C C . THR A 1 108 ? 0.755 -5.720 1.580 1.00 92.25 108 THR A C 1
ATOM 849 O O . THR A 1 108 ? 1.874 -6.195 1.408 1.00 92.25 108 THR A O 1
ATOM 852 N N . LEU A 1 109 ? -0.112 -6.256 2.443 1.00 93.12 109 LEU A N 1
ATOM 853 C CA . LEU A 1 109 ? 0.208 -7.339 3.378 1.00 93.12 109 LEU A CA 1
ATOM 854 C C . LEU A 1 109 ? 0.138 -8.733 2.761 1.00 93.12 109 LEU A C 1
ATOM 856 O O . LEU A 1 109 ? 1.039 -9.546 2.981 1.00 93.12 1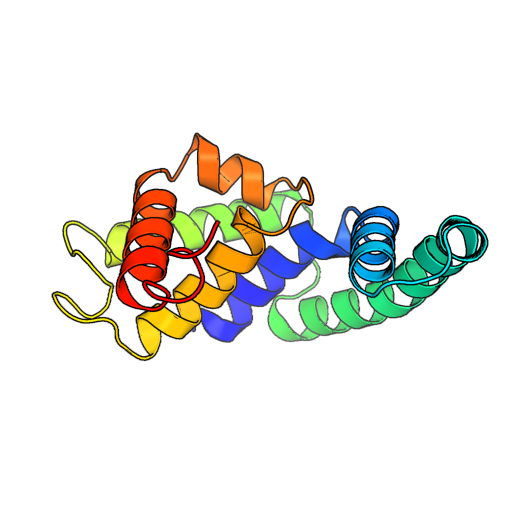09 LEU A O 1
ATOM 860 N N . TYR A 1 110 ? -0.945 -9.019 2.040 1.00 90.25 110 TYR A N 1
ATOM 861 C CA . TYR A 1 110 ? -1.316 -10.381 1.658 1.00 90.25 110 TYR A CA 1
ATOM 862 C C . TYR A 1 110 ? -0.899 -10.748 0.236 1.00 90.25 110 TYR A C 1
ATOM 864 O O . TYR A 1 110 ? -0.848 -11.933 -0.086 1.00 90.25 110 TYR A O 1
ATOM 872 N N . ILE A 1 111 ? -0.547 -9.775 -0.612 1.00 87.44 111 ILE A N 1
ATOM 873 C CA . ILE A 1 111 ? 0.075 -10.099 -1.897 1.00 87.44 111 ILE A CA 1
ATOM 874 C C . ILE A 1 111 ? 1.460 -10.725 -1.629 1.00 87.44 111 ILE A C 1
AT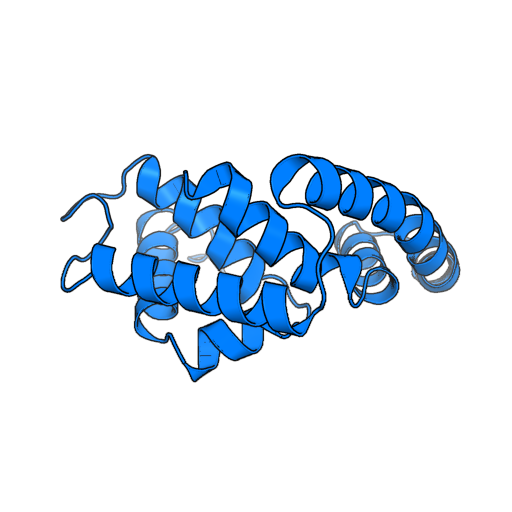OM 876 O O . ILE A 1 111 ? 2.253 -10.163 -0.856 1.00 87.44 111 ILE A O 1
ATOM 880 N N . PRO A 1 112 ? 1.784 -11.877 -2.250 1.00 85.38 112 PRO A N 1
ATOM 881 C CA . PRO A 1 112 ? 3.055 -12.576 -2.063 1.00 85.38 112 PRO A CA 1
ATOM 882 C C . PRO A 1 112 ? 4.188 -11.904 -2.860 1.00 85.38 112 PRO A C 1
ATOM 884 O O . PRO A 1 112 ? 4.843 -12.518 -3.693 1.00 85.38 112 PRO A O 1
ATOM 887 N N . HIS A 1 113 ? 4.393 -10.615 -2.606 1.00 85.19 113 HIS A N 1
ATOM 888 C CA . HIS A 1 113 ? 5.446 -9.783 -3.169 1.00 85.19 113 HIS A CA 1
ATOM 889 C C . HIS A 1 113 ? 6.103 -8.996 -2.038 1.00 85.19 113 HIS A C 1
ATOM 891 O O . HIS A 1 113 ? 5.406 -8.480 -1.154 1.00 85.19 113 HIS A O 1
ATOM 897 N N . ASP A 1 114 ? 7.425 -8.892 -2.068 1.00 88.31 114 ASP A N 1
ATOM 898 C CA . ASP A 1 114 ? 8.183 -8.173 -1.050 1.00 88.31 114 ASP A CA 1
ATOM 899 C C . ASP A 1 114 ? 8.342 -6.709 -1.448 1.00 88.31 114 ASP A C 1
ATOM 901 O O . ASP A 1 114 ? 8.526 -6.358 -2.612 1.00 88.31 114 ASP A O 1
ATOM 905 N N . SER A 1 115 ? 8.177 -5.813 -0.483 1.00 91.50 115 SER A N 1
ATOM 906 C CA . SER A 1 115 ? 8.288 -4.377 -0.720 1.00 91.50 115 SER A CA 1
ATOM 907 C C . SER A 1 115 ? 8.584 -3.667 0.585 1.00 91.50 115 SER A C 1
ATOM 909 O O . SER A 1 115 ? 8.119 -4.094 1.642 1.00 91.50 115 SER A O 1
ATOM 911 N N . TYR A 1 116 ? 9.244 -2.513 0.492 1.00 93.19 116 TYR A N 1
ATOM 912 C CA . TYR A 1 116 ? 9.489 -1.660 1.653 1.00 93.19 116 TYR A CA 1
ATOM 913 C C . TYR A 1 116 ? 8.208 -1.372 2.454 1.00 93.19 116 TYR A C 1
ATOM 915 O O . TYR A 1 116 ? 8.230 -1.369 3.680 1.00 93.19 116 TYR A O 1
ATOM 923 N N . ALA A 1 117 ? 7.083 -1.146 1.766 1.00 93.94 117 ALA A N 1
ATOM 924 C CA . ALA A 1 117 ? 5.806 -0.855 2.412 1.00 93.94 117 ALA A CA 1
ATOM 925 C C . ALA A 1 117 ? 5.282 -2.032 3.249 1.00 93.94 117 ALA A C 1
ATOM 927 O O . ALA A 1 117 ? 4.734 -1.815 4.328 1.00 93.94 117 ALA A O 1
ATOM 928 N N . LYS A 1 118 ? 5.464 -3.267 2.767 1.00 94.44 118 LYS A N 1
ATOM 929 C CA . LYS A 1 118 ? 5.061 -4.488 3.473 1.00 94.44 118 LYS A CA 1
ATOM 930 C C . LYS A 1 118 ? 5.908 -4.714 4.718 1.00 94.44 118 LYS A C 1
ATOM 932 O O . LYS A 1 118 ? 5.342 -4.983 5.776 1.00 94.44 118 LYS A O 1
ATOM 937 N N . ASP A 1 119 ? 7.222 -4.552 4.601 1.00 95.50 119 ASP A N 1
ATOM 938 C CA . ASP A 1 119 ? 8.148 -4.710 5.726 1.00 95.50 119 ASP A CA 1
ATOM 939 C C . ASP A 1 119 ? 7.882 -3.644 6.790 1.00 95.50 119 ASP A C 1
ATOM 941 O O . ASP A 1 119 ? 7.667 -3.966 7.955 1.00 95.50 119 ASP A O 1
ATOM 945 N N . LEU A 1 120 ? 7.753 -2.378 6.373 1.00 95.88 120 LEU A N 1
ATOM 946 C CA . LEU A 1 120 ? 7.409 -1.267 7.259 1.00 95.88 120 LEU A CA 1
ATOM 947 C C . LEU A 1 120 ? 6.114 -1.538 8.038 1.00 95.88 120 LEU A C 1
ATOM 949 O O . LEU A 1 120 ? 6.081 -1.364 9.255 1.00 95.88 120 LEU A O 1
ATOM 953 N N . LEU A 1 121 ? 5.055 -1.963 7.344 1.00 95.56 121 LEU A N 1
ATOM 954 C CA . LEU A 1 121 ? 3.748 -2.222 7.945 1.00 95.56 121 LEU A CA 1
ATOM 955 C C . LEU A 1 121 ? 3.808 -3.372 8.962 1.00 95.56 121 LEU A C 1
ATOM 957 O O . LEU A 1 121 ? 3.256 -3.244 10.052 1.00 95.56 121 LEU A O 1
ATOM 961 N N . LYS A 1 122 ? 4.514 -4.464 8.642 1.00 96.00 122 LYS A N 1
ATOM 962 C CA . LYS A 1 122 ? 4.670 -5.622 9.538 1.00 96.00 122 LYS A CA 1
ATOM 963 C C . LYS A 1 122 ? 5.537 -5.328 10.757 1.00 96.00 122 LYS A C 1
ATOM 965 O O . LYS A 1 122 ? 5.210 -5.773 11.851 1.00 96.00 122 LYS A O 1
ATOM 970 N N . GLU A 1 123 ? 6.642 -4.616 10.568 1.00 96.62 123 GLU A N 1
ATOM 971 C CA . GLU A 1 123 ? 7.641 -4.409 11.618 1.00 96.62 123 GLU A CA 1
ATOM 972 C C . GLU A 1 123 ? 7.283 -3.257 12.559 1.00 96.62 123 GLU A C 1
ATOM 974 O O . GLU A 1 123 ? 7.560 -3.336 13.754 1.00 96.62 123 GLU A O 1
ATOM 979 N N . GLN A 1 124 ? 6.688 -2.180 12.037 1.00 97.00 124 GLN A N 1
ATOM 980 C CA . GLN A 1 124 ? 6.506 -0.931 12.789 1.00 97.00 124 GLN A CA 1
ATOM 981 C C . GLN A 1 124 ? 5.042 -0.623 13.113 1.00 97.00 124 GLN A C 1
ATOM 983 O O . GLN A 1 124 ? 4.778 0.163 14.020 1.00 97.00 124 GLN A O 1
ATOM 988 N N . TYR A 1 125 ? 4.084 -1.264 12.436 1.00 96.88 125 TYR A N 1
ATOM 989 C CA . TYR A 1 125 ? 2.655 -0.972 12.591 1.00 96.88 125 TYR A CA 1
ATOM 990 C C . TYR A 1 125 ? 1.799 -2.229 12.844 1.00 96.88 125 TYR A C 1
ATOM 992 O O . TYR A 1 125 ? 0.788 -2.431 12.165 1.00 96.88 125 TYR A O 1
ATOM 1000 N N . PRO A 1 126 ? 2.125 -3.059 13.858 1.00 95.56 126 PRO A N 1
ATOM 1001 C CA . PRO A 1 126 ? 1.413 -4.312 14.123 1.00 95.56 126 PRO A CA 1
ATOM 1002 C C . PRO A 1 126 ? -0.087 -4.114 14.390 1.00 95.56 126 PRO A C 1
ATOM 1004 O O . PRO A 1 126 ? -0.894 -4.913 13.933 1.00 95.56 126 PRO A O 1
ATOM 1007 N N . ALA A 1 127 ? -0.492 -3.003 15.018 1.00 94.88 127 ALA A N 1
ATOM 1008 C CA . ALA A 1 127 ? -1.909 -2.697 15.243 1.00 94.88 127 ALA A CA 1
ATOM 1009 C C . ALA A 1 127 ? -2.724 -2.576 13.936 1.00 94.88 127 ALA A C 1
ATOM 1011 O O . ALA A 1 127 ? -3.898 -2.948 13.897 1.00 94.88 127 ALA A O 1
ATOM 1012 N N . LEU A 1 128 ? -2.106 -2.085 12.851 1.00 96.44 128 LEU A N 1
ATOM 1013 C CA . LEU A 1 128 ? -2.741 -2.015 11.531 1.00 96.44 128 LEU A CA 1
ATOM 1014 C C . LEU A 1 128 ? -2.809 -3.390 10.856 1.00 96.44 128 LEU A C 1
ATOM 1016 O O . LEU A 1 128 ? -3.756 -3.660 10.115 1.00 96.44 128 LEU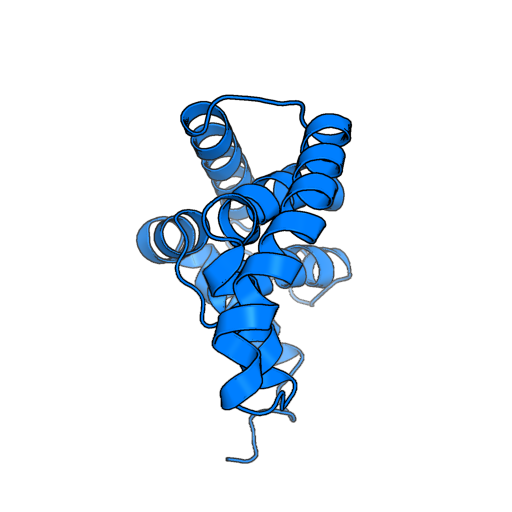 A O 1
ATOM 1020 N N . VAL A 1 129 ? -1.835 -4.265 11.125 1.00 96.44 129 VAL A N 1
ATOM 1021 C CA . VAL A 1 129 ? -1.859 -5.667 10.681 1.00 96.44 129 VAL A CA 1
ATOM 1022 C C . VAL A 1 129 ? -2.995 -6.413 11.373 1.00 96.44 129 VAL A C 1
ATOM 1024 O O . VAL A 1 129 ? -3.848 -6.979 10.697 1.00 96.44 129 VAL A O 1
ATOM 1027 N N . GLU A 1 130 ? -3.082 -6.316 12.700 1.00 95.12 130 GLU A N 1
ATOM 1028 C CA . GLU A 1 130 ? -4.166 -6.917 13.482 1.00 95.12 130 GLU A CA 1
ATOM 1029 C C . GLU A 1 130 ? -5.538 -6.381 13.059 1.00 95.12 130 GLU A C 1
ATOM 1031 O O . GLU A 1 130 ? -6.508 -7.131 12.992 1.00 95.12 130 GLU A O 1
ATOM 1036 N N . TYR A 1 131 ? -5.639 -5.085 12.746 1.00 96.12 131 TYR A N 1
ATOM 1037 C CA . TYR A 1 131 ? -6.847 -4.511 12.156 1.00 96.12 131 TYR A CA 1
ATOM 1038 C C . TYR A 1 131 ? -7.230 -5.203 10.843 1.00 96.12 131 TYR A C 1
ATOM 1040 O O . TYR A 1 131 ? -8.396 -5.561 10.664 1.00 96.12 131 TYR A O 1
ATOM 1048 N N . CYS A 1 132 ? -6.270 -5.433 9.942 1.00 95.31 132 CYS A N 1
ATOM 1049 C CA . CYS A 1 132 ? -6.538 -6.139 8.691 1.00 95.31 132 CYS A CA 1
ATOM 1050 C C . CYS A 1 132 ? -7.019 -7.566 8.946 1.00 95.31 132 CYS A C 1
ATOM 1052 O O . CYS A 1 132 ? -7.997 -7.985 8.329 1.00 95.31 132 CYS A O 1
ATOM 1054 N N . ASP A 1 133 ? -6.403 -8.277 9.889 1.00 93.50 133 ASP A N 1
ATOM 1055 C CA . ASP A 1 133 ? -6.816 -9.632 10.249 1.00 93.50 133 ASP A CA 1
ATOM 1056 C C . ASP A 1 133 ? -8.244 -9.645 10.820 1.00 93.50 133 ASP A C 1
ATOM 1058 O O . ASP A 1 133 ? -9.073 -10.429 10.361 1.00 93.50 133 ASP A O 1
ATOM 1062 N N . ARG A 1 134 ? -8.605 -8.693 11.695 1.00 94.25 134 ARG A N 1
ATOM 1063 C CA . ARG A 1 134 ? -9.984 -8.550 12.208 1.00 94.25 134 ARG A CA 1
ATOM 1064 C C . ARG A 1 134 ? -11.004 -8.283 11.103 1.00 94.25 134 ARG A C 1
ATOM 1066 O O . ARG A 1 134 ? -12.095 -8.860 11.125 1.00 94.25 134 ARG A O 1
ATOM 1073 N N . VAL A 1 135 ? -10.695 -7.394 10.154 1.00 93.88 135 VAL A N 1
ATOM 1074 C CA . VAL A 1 135 ? -11.588 -7.114 9.014 1.00 93.88 135 VAL A CA 1
ATOM 1075 C C . VAL A 1 135 ? -11.708 -8.355 8.137 1.00 93.88 135 VAL A C 1
ATOM 1077 O O . VAL A 1 135 ? -12.821 -8.732 7.766 1.00 93.88 135 VAL A O 1
ATOM 1080 N N . LYS A 1 136 ? -10.583 -9.024 7.859 1.00 90.88 136 LYS A N 1
ATOM 1081 C CA . LYS A 1 136 ? -10.539 -10.251 7.069 1.00 90.88 136 LYS A CA 1
ATOM 1082 C C . LYS A 1 136 ? -11.424 -11.331 7.690 1.00 90.88 136 LYS A C 1
ATOM 1084 O O . LYS A 1 136 ? -12.291 -11.876 7.013 1.00 90.88 136 LYS A O 1
ATOM 1089 N N . GLU A 1 137 ? -11.242 -11.602 8.976 1.00 90.19 137 GLU A N 1
ATOM 1090 C CA . GLU A 1 137 ? -12.021 -12.586 9.723 1.00 90.19 137 GLU A CA 1
ATOM 1091 C C . GLU A 1 137 ? -13.499 -12.221 9.770 1.00 90.19 137 GLU A C 1
ATOM 1093 O O . GLU A 1 137 ? -14.331 -13.097 9.609 1.00 90.19 137 GLU A O 1
ATOM 1098 N N . THR A 1 138 ? -13.848 -10.944 9.934 1.00 89.81 138 THR A N 1
ATOM 1099 C CA . THR A 1 138 ? -15.254 -10.519 10.041 1.00 89.81 138 THR A CA 1
ATOM 1100 C C . THR A 1 138 ? -15.993 -10.599 8.703 1.00 89.81 138 THR A C 1
ATOM 1102 O O . THR A 1 138 ? -17.165 -10.976 8.667 1.00 89.81 138 THR A O 1
ATOM 1105 N N . VAL A 1 139 ? -15.333 -10.238 7.599 1.00 86.50 139 VAL A N 1
ATOM 1106 C CA . VAL A 1 139 ? -15.966 -10.120 6.273 1.00 86.50 139 VAL A CA 1
ATOM 1107 C C . VAL A 1 139 ? -15.857 -11.414 5.462 1.00 86.50 139 VAL A C 1
ATOM 1109 O O . VAL A 1 139 ? -16.803 -11.773 4.762 1.00 86.50 139 VAL A O 1
ATOM 1112 N N . PHE A 1 140 ? -14.748 -12.148 5.581 1.00 78.94 140 PHE A N 1
ATOM 1113 C CA . PHE A 1 140 ? -14.431 -13.310 4.739 1.00 78.94 140 PHE A CA 1
ATOM 1114 C C . PHE A 1 140 ? -14.499 -14.653 5.486 1.00 78.94 140 PHE A C 1
ATOM 1116 O O . PHE A 1 140 ? -13.933 -15.638 5.013 1.00 78.94 140 PHE A O 1
ATOM 1123 N N . VAL A 1 141 ? -15.234 -14.729 6.612 1.00 68.12 141 VAL A N 1
ATOM 1124 C CA . VAL A 1 141 ? -15.421 -15.943 7.451 1.00 68.12 141 VAL A CA 1
ATOM 1125 C C . VAL A 1 141 ? -15.609 -17.225 6.623 1.00 68.12 141 VAL A C 1
ATOM 1127 O O . VAL A 1 141 ? -15.109 -18.281 6.990 1.00 68.12 141 VAL A O 1
ATOM 1130 N N . LYS A 1 142 ? -16.358 -17.155 5.513 1.00 58.16 142 LYS A N 1
ATOM 1131 C CA . LYS A 1 142 ? -16.746 -18.328 4.713 1.00 58.16 142 LYS A CA 1
ATOM 1132 C C . LYS A 1 142 ? -15.761 -18.714 3.608 1.00 58.16 142 LYS A C 1
ATOM 1134 O O . LYS A 1 142 ? -15.828 -19.849 3.158 1.00 58.16 142 LYS A O 1
ATOM 1139 N N . GLU A 1 143 ? -14.878 -17.818 3.172 1.00 58.81 143 GLU A N 1
ATOM 1140 C CA . GLU A 1 143 ? -13.929 -18.099 2.079 1.00 58.81 143 GLU A CA 1
ATOM 1141 C C . GLU A 1 143 ? -12.657 -18.814 2.559 1.00 58.81 143 GLU A C 1
ATOM 1143 O O . GLU A 1 143 ? -11.971 -19.427 1.751 1.00 58.81 143 GLU A O 1
ATOM 1148 N N . PHE A 1 144 ? -12.377 -18.802 3.870 1.00 52.88 144 PHE A N 1
ATOM 1149 C CA . PHE A 1 144 ? -11.220 -19.478 4.482 1.00 52.88 144 PHE A CA 1
ATOM 1150 C C . PHE A 1 144 ? -11.602 -20.593 5.473 1.00 52.88 144 PHE A C 1
ATOM 1152 O O . PHE A 1 144 ? -10.729 -21.179 6.103 1.00 52.88 144 PHE A O 1
ATOM 1159 N N . ALA A 1 145 ? -12.895 -20.904 5.629 1.00 48.09 145 ALA A N 1
ATOM 1160 C CA . ALA A 1 145 ? -13.370 -22.011 6.474 1.00 48.09 145 ALA A CA 1
ATOM 1161 C C . ALA A 1 145 ? -13.322 -23.383 5.769 1.00 48.09 145 ALA A C 1
ATOM 1163 O O . ALA A 1 145 ? -13.798 -24.378 6.315 1.00 48.09 145 ALA A O 1
ATOM 1164 N N . SER A 1 146 ? -12.787 -23.433 4.549 1.00 40.94 146 SER A N 1
ATOM 1165 C CA . SER A 1 146 ? -12.655 -24.646 3.750 1.00 40.94 146 SER A CA 1
ATOM 1166 C C . SER A 1 146 ? -11.251 -24.756 3.160 1.00 40.94 146 SER A C 1
ATOM 1168 O O . SER A 1 146 ? -11.078 -24.579 1.957 1.00 40.94 146 SER A O 1
ATOM 1170 N N . GLU A 1 147 ? -10.276 -25.053 4.014 1.00 37.06 147 GLU A N 1
ATOM 1171 C CA . GLU A 1 147 ? -9.088 -25.844 3.668 1.00 37.06 147 GLU A CA 1
ATOM 1172 C C . GLU A 1 147 ? -8.831 -26.866 4.780 1.00 37.06 147 GLU A C 1
ATOM 1174 O O . GLU A 1 147 ? -8.900 -26.479 5.970 1.00 37.06 147 GLU A O 1
#

Sequence (147 aa):
MVDTHTFLVLRHFIVVENAGEFFTMILQNMGCPEWLIPICGPVVGFLLRGKVIKRIAAGVGLMSNENYREILRKDFDALQTLLDQQKFFGGEHVTTTDCSVFGHLATTLYIPHDSYAKDLLKEQYPALVEYCDRVKETVFVKEFASE

pLDDT: mean 87.7, std 10.67, range [37.06, 97.0]

InterPro domains:
  IPR033468 Metaxin, glutathione S-transferase domain [PF17171] (73-135)
  IPR036282 Glutathione S-transferase, C-terminal domain superfamily [SSF47616] (66-143)
  IPR050931 Mitochondrial Protein Transport Metaxin [PTHR12289] (1-141)

Secondary structure (DSSP, 8-state):
-TTTHHHHHHHIIIIITTHHHHHHHHHHHTT--TTTHHHHHHHHHHHHHHHHHHHHHHHH----HHHHHHHHHHHHHHHHHHHTT-SBTTBTS--HHHHHHHHHHHHHHTSS---HHHHHHHHH-HHHHHHHHHHHHHH-TTTSS--

Foldseek 3Di:
DCQQQLLLLLCCFQQQVCPLVNQLLVCVVVVNPPVCSNVCSVVVSVVVNVVSVVSSCVRPRDDDNVVSVVVNVVSLVVVCVCCPVALANVRPDDDPVRVSLLVRVCCLAVRPDDGPSNCCCVPPPVVSVVSNVSVCCVPVVPVPPPD